Protein AF-A0A415VCC9-F1 (afdb_monomer_lite)

pLDDT: mean 84.18, std 12.03, range [46.06, 96.38]

Structure (mmCIF, N/CA/C/O backbone):
data_AF-A0A415VCC9-F1
#
_entry.id   AF-A0A415VCC9-F1
#
loop_
_atom_site.group_PDB
_atom_site.id
_atom_site.type_symbol
_atom_site.label_atom_id
_atom_site.label_alt_id
_atom_site.label_comp_id
_atom_site.label_asym_id
_atom_site.label_entity_id
_atom_site.label_seq_id
_atom_site.pdbx_PDB_ins_code
_atom_site.Cartn_x
_atom_site.Cartn_y
_atom_site.Cartn_z
_atom_site.occupancy
_atom_site.B_iso_or_equiv
_atom_site.auth_seq_id
_atom_site.auth_comp_id
_atom_site.auth_asym_id
_atom_site.auth_atom_id
_atom_site.pdbx_PDB_model_num
ATOM 1 N N . MET A 1 1 ? -19.297 11.182 6.842 1.00 46.06 1 MET A N 1
ATOM 2 C CA . MET A 1 1 ? -20.118 10.136 6.180 1.00 46.06 1 MET A CA 1
ATOM 3 C C . MET A 1 1 ? -20.064 8.935 7.108 1.00 46.06 1 MET A C 1
ATOM 5 O O . MET A 1 1 ? -18.963 8.496 7.401 1.00 46.06 1 MET A O 1
ATOM 9 N N . CYS A 1 2 ? -21.180 8.506 7.704 1.00 52.75 2 CYS A N 1
ATOM 10 C CA . CYS A 1 2 ? -21.134 7.482 8.755 1.00 52.75 2 CYS A CA 1
ATOM 11 C C . CYS A 1 2 ? -20.747 6.127 8.152 1.00 52.75 2 CYS A C 1
ATOM 13 O O . CYS A 1 2 ? -21.477 5.595 7.321 1.00 52.75 2 CYS A O 1
ATOM 15 N N . ILE A 1 3 ? -19.596 5.601 8.564 1.00 63.69 3 ILE A N 1
ATOM 16 C CA . ILE A 1 3 ? -19.131 4.252 8.235 1.00 63.69 3 ILE A CA 1
ATOM 17 C C . ILE A 1 3 ? -20.192 3.249 8.716 1.00 63.69 3 ILE A C 1
ATOM 19 O O . ILE A 1 3 ? -20.536 3.230 9.898 1.00 63.69 3 ILE A O 1
ATOM 23 N N . ASP A 1 4 ? -20.764 2.471 7.792 1.00 68.00 4 ASP A N 1
ATOM 24 C CA . ASP A 1 4 ? -21.825 1.502 8.086 1.00 68.00 4 ASP A CA 1
ATOM 25 C C . ASP A 1 4 ? -21.261 0.111 8.449 1.00 68.00 4 ASP A C 1
ATOM 27 O O . ASP A 1 4 ? -20.078 -0.179 8.270 1.00 68.00 4 ASP A O 1
ATOM 31 N N . LYS A 1 5 ? -22.111 -0.794 8.952 1.00 72.62 5 LYS A N 1
ATOM 32 C CA . LYS A 1 5 ? -21.709 -2.182 9.265 1.00 72.62 5 LYS A CA 1
ATOM 33 C C . LYS A 1 5 ? -21.180 -2.960 8.049 1.00 72.62 5 LYS A C 1
ATOM 35 O O . LYS A 1 5 ? -20.400 -3.893 8.223 1.00 72.62 5 LYS A O 1
ATOM 40 N N . SER A 1 6 ? -21.599 -2.601 6.839 1.00 83.38 6 SER A N 1
ATOM 41 C CA . SER A 1 6 ? -21.141 -3.209 5.587 1.00 83.38 6 SER A CA 1
ATOM 42 C C . SER A 1 6 ? -19.690 -2.830 5.258 1.00 83.38 6 SER A C 1
ATOM 44 O O . SER A 1 6 ? -18.960 -3.668 4.732 1.00 83.38 6 SER A O 1
ATOM 46 N N . TYR A 1 7 ? -19.223 -1.639 5.657 1.00 86.12 7 TYR A N 1
ATOM 47 C CA . TYR A 1 7 ? -17.809 -1.260 5.555 1.00 86.12 7 TYR A CA 1
ATOM 48 C C . TYR A 1 7 ? -16.917 -2.234 6.330 1.00 86.12 7 TYR A C 1
ATOM 50 O O . TYR A 1 7 ? -15.986 -2.801 5.768 1.00 86.12 7 TYR A O 1
ATOM 58 N N . PHE A 1 8 ? -17.220 -2.490 7.604 1.00 88.38 8 PHE A N 1
ATOM 59 C CA . PHE A 1 8 ? -16.400 -3.389 8.420 1.00 88.38 8 PHE A CA 1
ATOM 60 C C . PHE A 1 8 ? -16.411 -4.836 7.908 1.00 88.38 8 PHE A C 1
ATOM 62 O O . PHE A 1 8 ? -15.403 -5.527 8.026 1.00 88.38 8 PHE A O 1
ATOM 69 N N . LEU A 1 9 ? -17.515 -5.293 7.306 1.00 90.31 9 LEU A N 1
ATOM 70 C CA . LEU A 1 9 ? -17.570 -6.602 6.646 1.00 90.31 9 LEU A CA 1
ATOM 71 C C . LEU A 1 9 ? -16.623 -6.663 5.441 1.00 90.31 9 LEU A C 1
ATOM 73 O O . LEU A 1 9 ? -15.781 -7.555 5.379 1.00 90.31 9 LEU A O 1
ATOM 77 N N . LYS A 1 10 ? -16.692 -5.676 4.542 1.00 91.94 10 LYS A N 1
ATOM 78 C CA . LYS A 1 10 ? -15.800 -5.598 3.375 1.00 91.94 10 LYS A CA 1
ATOM 79 C C . LYS A 1 10 ? -14.336 -5.431 3.771 1.00 91.94 10 LYS A C 1
ATOM 81 O O . LYS A 1 10 ? -13.465 -6.039 3.163 1.00 91.94 10 LYS A O 1
ATOM 86 N N . ALA A 1 11 ? -14.056 -4.644 4.809 1.00 91.81 11 ALA A N 1
ATOM 87 C CA . ALA A 1 11 ? -12.705 -4.485 5.332 1.00 91.81 11 ALA A CA 1
ATOM 88 C C . ALA A 1 11 ? -12.130 -5.833 5.795 1.00 91.81 11 ALA A C 1
ATOM 90 O O . ALA A 1 11 ? -11.004 -6.161 5.441 1.00 91.81 11 ALA A O 1
ATOM 91 N N . ARG A 1 12 ? -12.906 -6.655 6.518 1.00 93.12 12 ARG A N 1
ATOM 92 C CA . ARG A 1 12 ? -12.469 -8.003 6.924 1.00 93.12 12 ARG A CA 1
ATOM 93 C C . ARG A 1 12 ? -12.152 -8.903 5.736 1.00 93.12 12 ARG A C 1
ATOM 95 O O . ARG A 1 12 ? -11.126 -9.578 5.751 1.00 93.12 12 ARG A O 1
ATOM 102 N N . GLU A 1 13 ? -13.025 -8.920 4.730 1.00 94.75 13 GLU A N 1
ATOM 103 C CA . GLU A 1 13 ? -12.813 -9.698 3.503 1.00 94.75 13 GLU A CA 1
ATOM 104 C C . GLU A 1 13 ? -11.513 -9.277 2.814 1.00 94.75 13 GLU A C 1
ATOM 106 O O . GLU A 1 13 ? -10.659 -10.116 2.538 1.00 94.75 13 GLU A O 1
ATOM 111 N N . LEU A 1 14 ? -11.314 -7.971 2.662 1.00 94.06 14 LEU A N 1
ATOM 112 C CA . LEU A 1 14 ? -10.135 -7.404 2.028 1.00 94.06 14 LEU A CA 1
ATOM 113 C C . LEU A 1 14 ? -8.850 -7.735 2.801 1.00 94.06 14 LEU A C 1
ATOM 115 O O . LEU A 1 14 ? -7.912 -8.288 2.242 1.00 94.06 14 LEU A O 1
ATOM 119 N N . PHE A 1 15 ? -8.798 -7.478 4.109 1.00 93.50 15 PHE A N 1
ATOM 120 C CA . PHE A 1 15 ? -7.620 -7.803 4.924 1.00 93.50 15 PHE A CA 1
ATOM 121 C C . PHE A 1 15 ? -7.269 -9.297 4.874 1.00 93.50 15 PHE A C 1
ATOM 123 O O . PHE A 1 15 ? -6.089 -9.654 4.819 1.00 93.50 15 PHE A O 1
ATOM 130 N N . LYS A 1 16 ? -8.281 -10.170 4.822 1.00 93.88 16 LYS A N 1
ATOM 131 C CA . LYS A 1 16 ? -8.092 -11.613 4.656 1.00 93.88 16 LYS A CA 1
ATOM 132 C C . LYS A 1 16 ? -7.460 -11.963 3.304 1.00 93.88 16 LYS A C 1
ATOM 134 O O . LYS A 1 16 ? -6.578 -12.818 3.269 1.00 93.88 16 LYS A O 1
ATOM 139 N N . GLU A 1 17 ? -7.862 -11.315 2.211 1.00 93.19 17 GLU A N 1
ATOM 140 C CA . GLU A 1 17 ? -7.250 -11.507 0.884 1.00 93.19 17 GLU A CA 1
ATOM 141 C C . GLU A 1 17 ? -5.771 -11.101 0.857 1.00 93.19 17 GLU A C 1
ATOM 143 O O . GLU A 1 17 ? -4.955 -11.766 0.220 1.00 93.19 17 GLU A O 1
ATOM 148 N N . TYR A 1 18 ? -5.405 -10.065 1.615 1.00 91.88 18 TYR A N 1
ATOM 149 C CA . TYR A 1 18 ? -4.015 -9.632 1.795 1.00 91.88 18 TYR A CA 1
ATOM 150 C C . TYR A 1 18 ? -3.235 -10.466 2.833 1.00 91.88 18 TYR A C 1
ATOM 152 O O . TYR A 1 18 ? -2.076 -10.162 3.120 1.00 91.88 18 TYR A O 1
ATOM 160 N N . GLY A 1 19 ? -3.838 -11.525 3.385 1.00 91.06 19 GLY A N 1
ATOM 161 C CA . GLY A 1 19 ? -3.177 -12.476 4.283 1.00 91.06 19 GLY A CA 1
ATOM 162 C C . GLY A 1 19 ? -3.065 -12.029 5.741 1.00 91.06 19 GLY A C 1
ATOM 163 O O . GLY A 1 19 ? -2.278 -12.604 6.492 1.00 91.06 19 GLY A O 1
ATOM 164 N N . TYR A 1 20 ? -3.832 -11.024 6.162 1.00 93.69 20 TYR A N 1
ATOM 165 C CA . TYR A 1 20 ? -3.868 -10.603 7.559 1.00 93.69 20 TYR A CA 1
ATOM 166 C C . TYR A 1 20 ? -4.769 -11.517 8.395 1.00 93.69 20 TYR A C 1
ATOM 168 O O . TYR A 1 20 ? -5.747 -12.089 7.912 1.00 93.69 20 TYR A O 1
ATOM 176 N N . THR A 1 21 ? -4.467 -11.594 9.690 1.00 94.25 21 THR A N 1
ATOM 177 C CA . THR A 1 21 ? -5.294 -12.272 10.693 1.00 94.25 21 THR A CA 1
ATOM 178 C C . THR A 1 21 ? -6.022 -11.240 11.550 1.00 94.25 21 THR A C 1
ATOM 180 O O . THR A 1 21 ? -5.387 -10.347 12.106 1.00 94.25 21 THR A O 1
ATOM 183 N N . GLU A 1 22 ? -7.346 -11.345 11.675 1.00 94.19 22 GLU A N 1
ATOM 184 C CA . GLU A 1 22 ? -8.122 -10.485 12.581 1.00 94.19 22 GLU A CA 1
ATOM 185 C C . GLU A 1 22 ? -7.794 -10.824 14.043 1.00 94.19 22 GLU A C 1
ATOM 187 O O . GLU A 1 22 ? -7.796 -11.988 14.447 1.00 94.19 22 GLU A O 1
ATOM 192 N N . LEU A 1 23 ? -7.503 -9.793 14.833 1.00 93.06 23 LEU A N 1
ATOM 193 C CA . LEU A 1 23 ? -7.309 -9.880 16.273 1.00 93.06 23 LEU A CA 1
ATOM 194 C C . LEU A 1 23 ? -8.611 -9.506 16.978 1.00 93.06 23 LEU A C 1
ATOM 196 O O . LEU A 1 23 ? -9.278 -8.539 16.610 1.00 93.06 23 LEU A O 1
ATOM 200 N N . ASN A 1 24 ? -8.943 -10.238 18.039 1.00 89.62 24 ASN A N 1
ATOM 201 C CA . ASN A 1 24 ? -10.097 -9.902 18.864 1.00 89.62 24 ASN A CA 1
ATOM 202 C C . ASN A 1 24 ? -9.837 -8.590 19.610 1.00 89.62 24 ASN A C 1
ATOM 204 O O . ASN A 1 24 ? -8.881 -8.485 20.380 1.00 89.62 24 ASN A O 1
ATOM 208 N N . THR A 1 25 ? -10.709 -7.607 19.409 1.00 86.94 25 THR A N 1
ATOM 209 C CA . THR A 1 25 ? -10.708 -6.345 20.150 1.00 86.94 25 THR A CA 1
ATOM 210 C C . THR A 1 25 ? -11.903 -6.305 21.099 1.00 86.94 25 THR A C 1
ATOM 212 O O . THR A 1 25 ? -12.903 -6.996 20.915 1.00 86.94 25 THR A O 1
ATOM 215 N N . GLN A 1 26 ? -11.810 -5.474 22.135 1.00 86.56 26 GLN A N 1
ATOM 216 C CA . GLN A 1 26 ? -12.919 -5.210 23.058 1.00 86.56 26 GLN A CA 1
ATOM 217 C C . GLN A 1 26 ? -13.911 -4.153 22.532 1.00 86.56 26 GLN A C 1
ATOM 219 O O . GLN A 1 26 ? -14.790 -3.720 23.275 1.00 86.56 26 GLN A O 1
ATOM 224 N N . TYR A 1 27 ? -13.748 -3.706 21.281 1.00 85.81 27 TYR A N 1
ATOM 225 C CA . TYR A 1 27 ? -14.458 -2.568 20.704 1.00 85.81 27 TYR A CA 1
ATOM 226 C C . TYR A 1 27 ? -15.092 -2.946 19.362 1.00 85.81 27 TYR A C 1
ATOM 228 O O . TYR A 1 27 ? -14.396 -3.358 18.440 1.00 85.81 27 TYR A O 1
ATOM 236 N N . ASP A 1 28 ? -16.402 -2.740 19.219 1.00 82.62 28 ASP A N 1
ATOM 237 C CA . ASP A 1 28 ? -17.127 -3.051 17.975 1.00 82.62 28 ASP A CA 1
ATOM 238 C C . ASP A 1 28 ? -16.883 -2.024 16.851 1.00 82.62 28 ASP A C 1
ATOM 240 O O . ASP A 1 28 ? -17.180 -2.286 15.685 1.00 82.62 28 ASP A O 1
ATOM 244 N N . ASP A 1 29 ? -16.371 -0.839 17.190 1.00 85.62 29 ASP A N 1
ATOM 245 C CA . ASP A 1 29 ? -16.131 0.284 16.276 1.00 85.62 29 ASP A CA 1
ATOM 246 C C . ASP A 1 29 ? -14.671 0.393 15.798 1.00 85.62 29 ASP A C 1
ATOM 248 O O . ASP A 1 29 ? -14.324 1.343 15.079 1.00 85.62 29 ASP A O 1
ATOM 252 N N . CYS A 1 30 ? -13.837 -0.580 16.184 1.00 8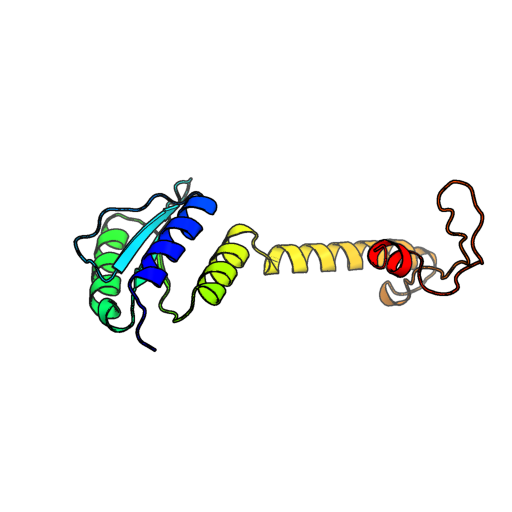8.19 30 CYS A N 1
ATOM 253 C CA . CYS A 1 30 ? -12.425 -0.663 15.842 1.00 88.19 30 CYS A CA 1
ATOM 254 C C . CYS A 1 30 ? -11.990 -2.119 15.616 1.00 88.19 30 CYS A C 1
ATOM 256 O O . CYS A 1 30 ? -12.052 -2.954 16.521 1.00 88.19 30 CYS A O 1
ATOM 258 N N . LEU A 1 31 ? -11.504 -2.412 14.411 1.00 91.25 31 LEU A N 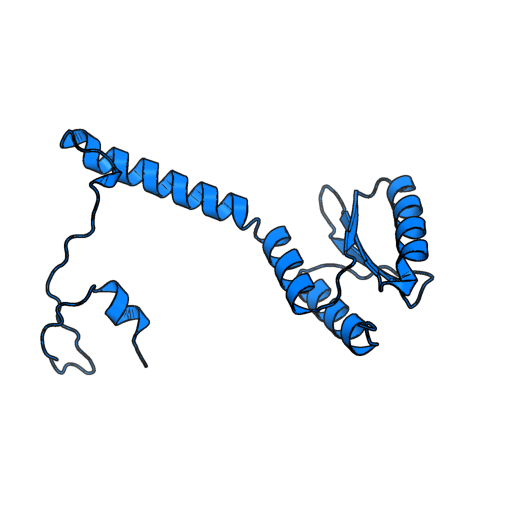1
ATOM 259 C CA . LEU A 1 31 ? -10.940 -3.711 14.050 1.00 91.25 31 LEU A CA 1
ATOM 260 C C . LEU A 1 31 ? -9.418 -3.663 14.127 1.00 91.25 31 LEU A C 1
ATOM 262 O O . LEU A 1 31 ? -8.814 -2.643 13.797 1.00 91.25 31 LEU A O 1
ATOM 266 N N . ALA A 1 32 ? -8.802 -4.778 14.506 1.00 93.75 32 ALA A N 1
ATOM 267 C CA . ALA A 1 32 ? -7.356 -4.936 14.514 1.00 93.75 32 ALA A CA 1
ATOM 268 C C . ALA A 1 32 ? -6.956 -6.123 13.637 1.00 93.75 32 ALA A C 1
ATOM 270 O O . ALA A 1 32 ? -7.527 -7.205 13.751 1.00 93.75 32 ALA A O 1
ATOM 271 N N . PHE A 1 33 ? -5.959 -5.928 12.782 1.00 94.56 33 PHE A N 1
ATOM 272 C CA . PHE A 1 33 ? -5.461 -6.942 11.862 1.00 94.56 33 PHE A CA 1
ATOM 273 C C . PHE A 1 33 ? -3.952 -7.086 12.009 1.00 94.56 33 PHE A C 1
ATOM 275 O O . PHE A 1 33 ? -3.224 -6.100 11.959 1.00 94.56 33 PHE A O 1
ATOM 282 N N . LEU A 1 34 ? -3.474 -8.314 12.168 1.00 93.50 34 LEU A N 1
ATOM 283 C CA . LEU A 1 34 ? -2.059 -8.642 12.260 1.00 93.50 34 LEU A CA 1
ATOM 284 C C . LEU A 1 34 ? -1.558 -9.186 10.924 1.00 93.50 34 LEU A C 1
ATOM 286 O O . LEU A 1 34 ? -2.095 -10.171 10.415 1.00 93.50 34 LEU A O 1
ATOM 290 N N . LEU A 1 35 ? -0.486 -8.591 10.406 1.00 89.62 35 LEU A N 1
ATOM 291 C CA . LEU A 1 35 ? 0.346 -9.218 9.385 1.00 89.62 35 LEU A CA 1
ATOM 292 C C . LEU A 1 35 ? 1.550 -9.867 10.066 1.00 89.62 35 LEU A C 1
ATOM 294 O O . LEU A 1 35 ? 2.427 -9.166 10.582 1.00 89.62 35 LEU A O 1
ATOM 298 N N . ASP A 1 36 ? 1.563 -11.198 10.083 1.00 80.50 36 ASP A N 1
ATOM 299 C CA . ASP A 1 36 ? 2.635 -11.982 10.693 1.00 80.50 36 ASP A CA 1
ATOM 300 C C . ASP A 1 36 ? 3.882 -12.024 9.791 1.00 80.50 36 ASP A C 1
ATOM 302 O O . ASP A 1 36 ? 3.799 -12.032 8.559 1.00 80.50 36 ASP A O 1
ATOM 306 N N . GLY A 1 37 ? 5.062 -12.009 10.405 1.00 75.50 37 GLY A N 1
ATOM 307 C CA . GLY A 1 37 ? 6.349 -11.934 9.722 1.00 75.50 37 GLY A CA 1
ATOM 308 C C . GLY A 1 37 ? 7.496 -11.597 10.674 1.00 75.50 37 GLY A C 1
ATOM 309 O O . GLY A 1 37 ? 7.324 -11.521 11.884 1.00 75.50 37 GLY A O 1
ATOM 310 N N . MET A 1 38 ? 8.690 -11.343 10.125 1.00 70.25 38 MET A N 1
ATOM 311 C CA . MET A 1 38 ? 9.884 -10.985 10.921 1.00 70.25 38 MET A CA 1
ATOM 312 C C . MET A 1 38 ? 9.698 -9.715 11.773 1.00 70.25 38 MET A C 1
ATOM 314 O O . MET A 1 38 ? 10.384 -9.548 12.775 1.00 70.25 38 MET A O 1
ATOM 318 N N . TYR A 1 39 ? 8.793 -8.825 11.357 1.00 70.56 39 TYR A N 1
ATOM 319 C CA . TYR A 1 39 ? 8.413 -7.612 12.078 1.00 70.56 39 TYR A CA 1
ATOM 320 C C . TYR A 1 39 ? 6.888 -7.494 12.053 1.00 70.56 39 TYR A C 1
ATOM 322 O O . TYR A 1 39 ? 6.345 -6.994 11.061 1.00 70.56 39 TYR A O 1
ATOM 330 N N . PRO A 1 40 ? 6.195 -7.992 13.088 1.00 81.12 40 PRO A N 1
ATOM 331 C CA . PRO A 1 40 ? 4.746 -8.036 13.085 1.00 81.12 40 PRO A CA 1
ATOM 332 C C . PRO A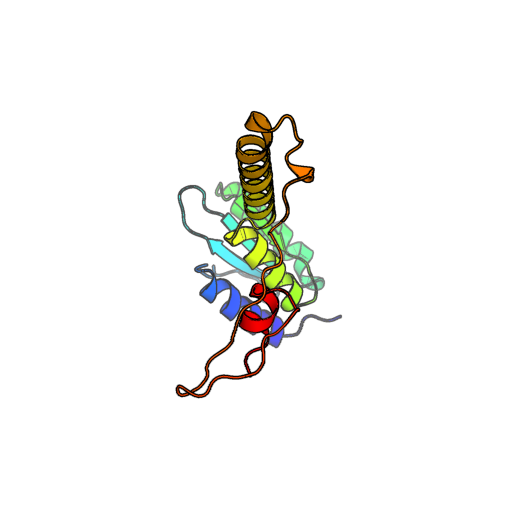 1 40 ? 4.166 -6.620 13.131 1.00 81.12 40 PRO A C 1
ATOM 334 O O . PRO A 1 40 ? 4.592 -5.762 13.912 1.00 81.12 40 PRO A O 1
ATOM 337 N N . CYS A 1 41 ? 3.187 -6.377 12.264 1.00 88.81 41 CYS A N 1
ATOM 338 C CA . CYS A 1 41 ? 2.507 -5.094 12.150 1.00 88.81 41 CYS A CA 1
ATOM 339 C C . CYS A 1 41 ? 1.023 -5.278 12.442 1.00 88.81 41 CYS A C 1
ATOM 341 O O . CYS A 1 41 ? 0.359 -6.090 11.797 1.00 88.81 41 CYS A O 1
ATOM 343 N N . VAL A 1 42 ? 0.512 -4.492 13.387 1.00 93.62 42 VAL A N 1
ATOM 344 C CA . VAL A 1 42 ? -0.912 -4.397 13.693 1.00 93.62 42 VAL A CA 1
ATOM 345 C C . VAL A 1 42 ? -1.495 -3.181 12.983 1.00 93.62 42 VAL A C 1
ATOM 347 O O . VAL A 1 42 ? -1.042 -2.047 13.154 1.00 93.62 42 VAL A O 1
ATOM 350 N N . GLU A 1 43 ? -2.517 -3.420 12.179 1.00 93.12 43 GLU A N 1
ATOM 351 C CA . GLU A 1 43 ? -3.272 -2.396 11.475 1.00 93.12 43 GLU A CA 1
ATOM 352 C C . GLU A 1 43 ? -4.656 -2.253 12.091 1.00 93.12 43 GLU A C 1
ATOM 354 O O . GLU A 1 43 ? -5.417 -3.213 12.191 1.00 93.12 43 GLU A O 1
ATOM 359 N N . LEU A 1 44 ? -4.957 -1.040 12.543 1.00 93.31 44 LEU A N 1
ATOM 360 C CA . LEU A 1 44 ? -6.203 -0.691 13.202 1.00 93.31 44 LEU A CA 1
ATOM 361 C C . LEU A 1 44 ? -7.104 0.052 12.221 1.00 93.31 44 LEU A C 1
ATOM 363 O O . LEU A 1 44 ? -6.705 1.079 11.667 1.00 93.31 44 LEU A O 1
ATOM 367 N N . ILE A 1 45 ? -8.322 -0.450 12.038 1.00 90.50 45 ILE A N 1
ATOM 368 C CA . ILE A 1 45 ? -9.359 0.175 11.218 1.00 90.50 45 ILE A CA 1
ATOM 369 C C . ILE A 1 45 ? -10.440 0.704 12.143 1.00 90.50 45 ILE A C 1
ATOM 371 O O . ILE A 1 45 ? -11.146 -0.076 12.780 1.00 90.50 45 ILE A O 1
ATOM 375 N N . SER A 1 46 ? -10.599 2.022 12.187 1.00 87.19 46 SER A N 1
ATOM 376 C CA . SER A 1 46 ? -11.591 2.669 13.042 1.00 87.19 46 SER A CA 1
ATOM 377 C C . SER A 1 46 ? -12.499 3.596 12.258 1.00 87.19 46 SER A C 1
ATOM 379 O O . SER A 1 46 ? -12.075 4.272 11.321 1.00 87.19 46 SER A O 1
ATOM 381 N N . SER A 1 47 ? -13.748 3.676 12.705 1.00 78.31 47 SER A N 1
ATOM 382 C CA . SER A 1 47 ? -14.642 4.757 12.293 1.00 78.31 47 SER A CA 1
ATOM 383 C C . SER A 1 47 ? -14.257 6.092 12.947 1.00 78.31 47 SER A C 1
ATOM 385 O O . SER A 1 47 ? -13.496 6.105 13.914 1.00 78.31 47 SER A O 1
ATOM 387 N N . GLU A 1 48 ? -14.808 7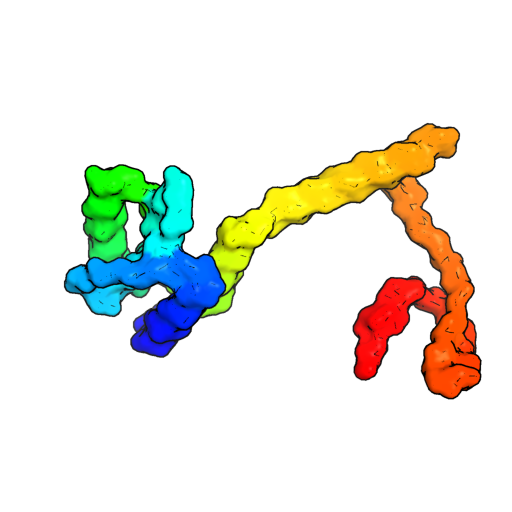.216 12.471 1.00 75.62 48 GLU A N 1
ATOM 388 C CA . GLU A 1 48 ? -14.607 8.541 13.097 1.00 75.62 48 GLU A CA 1
ATOM 389 C C . GLU A 1 48 ? -14.971 8.538 14.596 1.00 75.62 48 GLU A C 1
ATOM 391 O O . GLU A 1 48 ? -14.300 9.170 15.405 1.00 75.62 48 GLU A O 1
ATOM 396 N N . SER A 1 49 ? -15.994 7.777 15.003 1.00 76.50 49 SER A N 1
ATOM 397 C CA . SER A 1 49 ? -16.375 7.635 16.416 1.00 76.50 49 SER A CA 1
ATOM 398 C C . SER A 1 49 ? -15.421 6.758 17.237 1.00 76.50 49 SER A C 1
ATOM 400 O O . SER A 1 49 ? -15.376 6.902 18.457 1.00 76.50 49 SER A O 1
ATOM 402 N N . GLY A 1 50 ? -14.653 5.884 16.581 1.00 80.44 50 GLY A N 1
ATOM 403 C CA . GLY A 1 50 ? -13.749 4.918 17.211 1.00 80.44 50 GLY A CA 1
ATOM 404 C C . GLY A 1 50 ? -12.310 5.406 17.382 1.00 80.44 50 GLY A C 1
ATOM 405 O O . GLY A 1 50 ? -11.466 4.641 17.844 1.00 80.44 50 GLY A O 1
ATOM 406 N N . GLU A 1 51 ? -12.000 6.662 17.043 1.00 84.94 51 GLU A N 1
ATOM 407 C CA . GLU A 1 51 ? -10.635 7.212 17.095 1.00 84.94 51 GLU A CA 1
ATOM 408 C C . GLU A 1 51 ? -9.988 7.054 18.483 1.00 84.94 51 GLU A C 1
ATOM 410 O O . GLU A 1 51 ? -8.841 6.624 18.607 1.00 84.94 51 GLU A O 1
ATOM 415 N N . LYS A 1 52 ? -10.748 7.314 19.556 1.00 88.69 52 LYS A N 1
ATOM 416 C CA . LYS A 1 52 ? -10.259 7.145 20.936 1.00 88.69 52 LYS A CA 1
ATOM 417 C C . LYS A 1 52 ? -9.938 5.685 21.265 1.00 88.69 52 LYS A C 1
ATOM 419 O O . LYS A 1 52 ? -8.947 5.420 21.944 1.00 88.69 52 LYS A O 1
ATOM 424 N N . HIS A 1 53 ? -10.758 4.748 20.791 1.00 90.56 53 HIS A N 1
ATOM 425 C CA . HIS A 1 53 ? -10.526 3.317 20.981 1.00 90.56 53 HIS A CA 1
ATOM 426 C C . HIS A 1 53 ? -9.314 2.840 20.171 1.00 90.56 53 HIS A C 1
ATOM 428 O O . HIS A 1 53 ? -8.496 2.081 20.689 1.00 90.56 53 HIS A O 1
ATOM 434 N N . ALA A 1 54 ? -9.143 3.337 18.942 1.00 90.56 54 ALA A N 1
ATOM 435 C CA . ALA A 1 54 ? -7.981 3.053 18.105 1.00 90.56 54 ALA A CA 1
ATOM 436 C C . ALA A 1 54 ? -6.672 3.544 18.737 1.00 90.56 54 ALA A C 1
ATOM 438 O O . ALA A 1 54 ? -5.693 2.801 18.776 1.00 90.56 54 ALA A O 1
ATOM 439 N N . GLU A 1 55 ? -6.646 4.759 19.289 1.00 92.38 55 GLU A N 1
ATOM 440 C CA . GLU A 1 55 ? -5.463 5.271 19.992 1.00 92.38 55 GLU A CA 1
ATOM 441 C C . GLU A 1 55 ? -5.170 4.498 21.290 1.00 92.38 55 GLU A C 1
ATOM 443 O O . GLU A 1 55 ? -4.000 4.255 21.595 1.00 92.38 55 GLU A O 1
ATOM 448 N N . SER A 1 56 ? -6.199 4.038 22.016 1.00 93.06 56 SER A N 1
ATOM 449 C CA . SER A 1 56 ? -6.013 3.134 23.162 1.00 93.06 56 SER A CA 1
ATOM 450 C C . SER A 1 56 ? -5.354 1.824 22.728 1.00 93.06 56 SER A C 1
ATOM 452 O O . SER A 1 56 ? -4.285 1.488 23.229 1.00 93.06 56 SER A O 1
ATOM 454 N N . LEU A 1 57 ? -5.927 1.132 21.737 1.00 93.50 57 LEU A N 1
ATOM 455 C CA . LEU A 1 57 ? -5.378 -0.127 21.223 1.00 93.50 57 LEU A CA 1
ATOM 456 C C . LEU A 1 57 ? -3.959 0.049 20.680 1.00 93.50 57 LEU A C 1
ATOM 458 O O . LEU A 1 57 ? -3.101 -0.808 20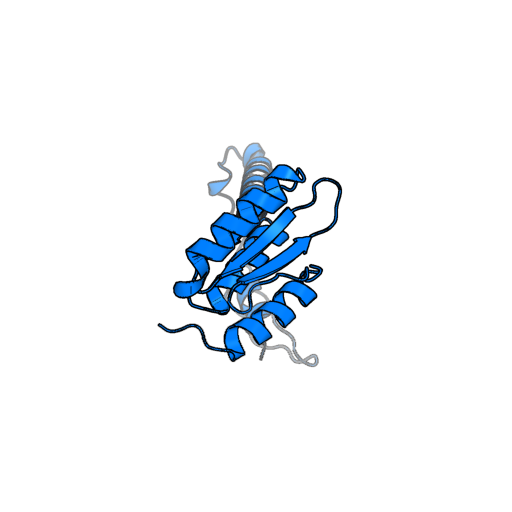.865 1.00 93.50 57 LEU A O 1
ATOM 462 N N . LYS A 1 58 ? -3.676 1.175 20.025 1.00 94.62 58 LYS A N 1
ATOM 463 C CA . LYS A 1 58 ? -2.333 1.486 19.534 1.00 94.62 58 LYS A CA 1
ATOM 464 C C . LYS A 1 58 ? -1.316 1.601 20.653 1.00 94.62 58 LYS A C 1
ATOM 466 O O . LYS A 1 58 ? -0.171 1.208 20.448 1.00 94.62 58 LYS A O 1
ATOM 471 N N . LYS A 1 59 ? -1.698 2.149 21.805 1.00 94.31 59 LYS A N 1
ATOM 472 C CA . LYS A 1 59 ? -0.829 2.164 22.979 1.00 94.31 59 LYS A CA 1
ATOM 473 C C . LYS A 1 59 ? -0.597 0.740 23.485 1.00 94.31 59 LYS A C 1
ATOM 475 O O . LYS A 1 59 ? 0.560 0.357 23.627 1.00 94.31 59 LYS A O 1
ATOM 480 N N . ASP A 1 60 ? -1.664 -0.039 23.640 1.00 93.69 60 ASP A N 1
ATOM 481 C CA . ASP A 1 60 ? -1.600 -1.412 24.154 1.00 93.69 60 ASP A CA 1
ATOM 482 C C . ASP A 1 60 ? -0.697 -2.300 23.277 1.00 93.69 60 ASP A C 1
ATOM 484 O O . ASP A 1 60 ? 0.240 -2.931 23.763 1.00 93.69 60 ASP A O 1
ATOM 488 N N . TYR A 1 61 ? -0.885 -2.278 21.954 1.00 93.31 61 TYR A N 1
ATOM 489 C CA . TYR A 1 61 ? -0.061 -3.059 21.027 1.00 93.31 61 TYR A CA 1
ATOM 490 C C . TYR A 1 61 ? 1.389 -2.566 20.940 1.00 93.31 61 TYR A C 1
ATOM 492 O O . TYR A 1 61 ? 2.299 -3.377 20.777 1.00 93.31 61 TYR A O 1
ATOM 500 N N . LYS A 1 62 ? 1.641 -1.260 21.093 1.00 91.94 62 LYS A N 1
ATOM 501 C CA . LYS A 1 62 ? 3.015 -0.738 21.170 1.00 91.94 62 LYS A CA 1
ATOM 502 C C . LYS A 1 62 ? 3.741 -1.191 22.433 1.00 91.94 62 LYS A C 1
ATOM 504 O O . LYS A 1 62 ? 4.938 -1.444 22.370 1.00 91.94 62 LYS A O 1
ATOM 509 N N . GLU A 1 63 ? 3.044 -1.290 23.564 1.00 94.25 63 GLU A N 1
ATOM 510 C CA . GLU A 1 63 ? 3.616 -1.833 24.805 1.00 94.25 63 GLU A CA 1
ATOM 511 C C . GLU A 1 63 ? 3.990 -3.318 24.661 1.00 94.25 63 GLU A C 1
ATOM 513 O O . GLU A 1 63 ? 4.905 -3.792 25.330 1.00 94.25 63 GLU A O 1
ATOM 518 N N . MET A 1 64 ? 3.344 -4.027 23.731 1.00 90.44 64 MET A N 1
ATOM 519 C CA . MET A 1 64 ? 3.658 -5.406 23.344 1.00 90.44 64 MET A CA 1
ATOM 520 C C . MET A 1 64 ? 4.691 -5.508 22.200 1.00 90.44 64 MET A C 1
ATOM 522 O O . MET A 1 64 ? 4.841 -6.578 21.617 1.00 90.44 64 MET A O 1
ATOM 526 N N . ASP A 1 65 ? 5.397 -4.416 21.885 1.00 88.38 65 ASP A N 1
ATOM 527 C CA . ASP A 1 65 ? 6.448 -4.319 20.855 1.00 88.38 65 ASP A CA 1
ATOM 528 C C . ASP A 1 65 ? 5.971 -4.534 19.403 1.00 88.38 65 ASP A C 1
ATOM 530 O O . ASP A 1 65 ? 6.758 -4.822 18.499 1.00 88.38 65 ASP A O 1
ATOM 534 N N . TYR A 1 66 ? 4.675 -4.342 19.136 1.00 90.25 66 TYR A N 1
ATOM 535 C CA . TYR A 1 66 ? 4.165 -4.331 17.765 1.00 90.25 66 TYR A CA 1
ATOM 536 C C . TYR A 1 66 ? 4.365 -2.969 17.096 1.00 90.25 66 TYR A C 1
ATOM 538 O O . TYR A 1 66 ? 4.133 -1.902 17.679 1.00 90.25 66 TYR A O 1
ATOM 546 N N . ALA A 1 67 ? 4.689 -2.996 15.802 1.00 90.81 67 ALA A N 1
ATOM 547 C CA . ALA A 1 67 ? 4.496 -1.828 14.954 1.00 90.81 67 ALA A CA 1
ATOM 548 C C . ALA A 1 67 ? 2.991 -1.624 14.741 1.00 90.81 67 ALA A C 1
ATOM 550 O O . ALA A 1 67 ? 2.298 -2.555 14.345 1.00 90.81 67 ALA A O 1
ATOM 551 N N . VAL A 1 68 ? 2.480 -0.413 14.982 1.00 92.88 68 VAL A N 1
ATOM 552 C CA . VAL A 1 68 ? 1.042 -0.131 14.859 1.00 92.88 68 VAL A CA 1
ATOM 553 C C . VAL A 1 68 ? 0.775 0.998 13.879 1.00 92.88 68 VAL A C 1
ATOM 555 O O . VAL A 1 68 ? 1.394 2.065 13.969 1.00 92.88 68 VAL A O 1
ATOM 558 N N . LYS A 1 69 ? -0.199 0.792 12.992 1.00 91.19 69 LYS A N 1
ATOM 559 C CA . LYS A 1 69 ? -0.759 1.825 12.116 1.00 91.19 69 LYS A CA 1
ATOM 560 C C . LYS A 1 69 ? -2.260 1.935 12.324 1.00 91.19 69 LYS A C 1
ATOM 562 O O . LYS A 1 69 ? -2.937 0.928 12.476 1.00 91.19 69 LYS A O 1
ATOM 567 N N . ILE A 1 70 ? -2.765 3.164 12.306 1.00 90.81 70 ILE A N 1
ATOM 568 C CA . ILE A 1 70 ? -4.202 3.439 12.297 1.00 90.81 70 ILE A CA 1
ATOM 569 C C . ILE A 1 70 ? -4.561 3.930 10.904 1.00 90.81 70 ILE A C 1
ATOM 571 O O . ILE A 1 70 ? -3.915 4.842 10.382 1.00 90.81 70 ILE A O 1
ATOM 575 N N . PHE A 1 71 ? -5.589 3.330 10.322 1.00 87.69 71 PHE A N 1
ATOM 576 C CA . PHE A 1 71 ? -6.201 3.788 9.091 1.00 87.69 71 PHE A CA 1
ATOM 577 C C . PHE A 1 71 ? -7.598 4.320 9.405 1.00 87.69 71 PHE A C 1
ATOM 579 O O . PHE A 1 71 ? -8.539 3.572 9.674 1.00 87.69 71 PHE A O 1
ATOM 586 N N . SER A 1 72 ? -7.704 5.644 9.387 1.00 76.62 72 SER A N 1
ATOM 587 C CA . SER A 1 72 ? -8.922 6.402 9.647 1.00 76.62 72 SER A CA 1
ATOM 588 C C . SER A 1 72 ? -9.351 7.091 8.350 1.00 76.62 72 SER A C 1
ATOM 590 O O . SER A 1 72 ? -9.007 8.247 8.126 1.00 76.62 72 SER A O 1
ATOM 592 N N . ASN A 1 73 ? -10.030 6.372 7.458 1.00 67.88 73 ASN A N 1
ATOM 593 C CA . ASN A 1 73 ? -10.579 6.928 6.217 1.00 67.88 73 ASN A CA 1
ATOM 594 C C . ASN A 1 73 ? -11.970 6.355 5.934 1.00 67.88 73 ASN A C 1
ATOM 596 O O . ASN A 1 73 ? -12.417 5.412 6.586 1.00 67.88 73 ASN A O 1
ATOM 600 N N . SER A 1 74 ? -12.673 6.976 4.987 1.00 69.50 74 SER A N 1
ATOM 601 C CA . SER A 1 74 ? -14.134 6.913 4.884 1.00 69.50 74 SER A CA 1
ATOM 602 C C . SER A 1 74 ? -14.670 5.954 3.814 1.00 69.50 74 SER A C 1
ATOM 604 O O . SER A 1 74 ? -15.877 5.709 3.802 1.00 69.50 74 SER A O 1
ATOM 606 N N . SER A 1 75 ? -13.825 5.382 2.942 1.00 86.38 75 SER A N 1
ATOM 607 C CA . SER A 1 75 ? -14.269 4.476 1.867 1.00 86.38 75 SER A CA 1
ATOM 608 C C . SER A 1 75 ? -13.439 3.192 1.740 1.00 86.38 75 SER A C 1
ATOM 610 O O . SER A 1 75 ? -12.252 3.158 2.064 1.00 86.38 75 SER A O 1
ATOM 612 N N . ILE A 1 76 ? -14.076 2.124 1.243 1.00 89.56 76 ILE A N 1
ATOM 613 C CA . ILE A 1 76 ? -13.411 0.838 0.966 1.00 89.56 76 ILE A CA 1
ATOM 614 C C . ILE A 1 76 ? -12.375 0.973 -0.154 1.00 89.56 76 ILE A C 1
ATOM 616 O O . ILE A 1 76 ? -11.293 0.407 -0.038 1.00 89.56 76 ILE A O 1
ATOM 620 N N . ASP A 1 77 ? -12.646 1.778 -1.181 1.00 90.19 77 ASP A N 1
ATOM 621 C CA . ASP A 1 77 ? -11.717 1.984 -2.300 1.00 90.19 77 ASP A CA 1
ATOM 622 C C . ASP A 1 77 ? -10.389 2.608 -1.840 1.00 90.19 77 ASP A C 1
ATOM 624 O O . ASP A 1 77 ? -9.313 2.299 -2.356 1.00 90.19 77 ASP A O 1
ATOM 628 N N . GLU A 1 78 ? -10.439 3.513 -0.860 1.00 90.50 78 GLU A N 1
ATOM 629 C CA . GLU A 1 78 ? -9.234 4.087 -0.256 1.00 90.50 78 GLU A CA 1
ATOM 630 C C . GLU A 1 78 ? -8.473 3.063 0.582 1.00 90.50 78 GLU A C 1
ATOM 632 O O . GLU A 1 78 ? -7.239 3.055 0.552 1.00 90.50 78 GLU A O 1
ATOM 637 N N . LEU A 1 79 ? -9.191 2.196 1.302 1.00 90.50 79 LEU A N 1
ATOM 638 C CA . LEU A 1 79 ? -8.590 1.114 2.075 1.00 90.50 79 LEU A CA 1
ATOM 639 C C . LEU A 1 79 ? -7.869 0.115 1.162 1.00 90.50 79 LEU A C 1
ATOM 641 O O . LEU A 1 79 ? -6.718 -0.236 1.422 1.00 90.50 79 LEU A O 1
ATOM 645 N N . GLU A 1 80 ? -8.498 -0.279 0.057 1.00 92.19 80 GLU A N 1
ATOM 646 C CA . GLU A 1 80 ? -7.892 -1.154 -0.946 1.00 92.19 80 GLU A CA 1
ATOM 647 C C . GLU A 1 80 ? -6.653 -0.523 -1.569 1.00 92.19 80 GLU A C 1
ATOM 649 O O . GLU A 1 80 ? -5.592 -1.147 -1.595 1.00 92.19 80 GLU A O 1
ATOM 654 N N . LYS A 1 81 ? -6.726 0.744 -1.995 1.00 92.00 81 LYS A N 1
ATOM 655 C CA . LYS A 1 81 ? -5.550 1.458 -2.517 1.00 92.00 81 LYS A CA 1
ATOM 656 C C . LYS A 1 81 ? -4.418 1.498 -1.502 1.00 92.00 81 LYS A C 1
ATOM 658 O O . LYS A 1 81 ? -3.250 1.397 -1.882 1.00 92.00 81 LYS A O 1
ATOM 663 N N . TYR A 1 82 ? -4.733 1.691 -0.227 1.00 90.81 82 TYR A N 1
ATOM 664 C CA . TYR A 1 82 ? -3.740 1.707 0.835 1.00 90.81 82 TYR A CA 1
ATOM 665 C C . TYR A 1 82 ? -3.063 0.335 0.994 1.00 90.81 82 TYR A C 1
ATOM 667 O O . TYR A 1 82 ? -1.830 0.270 0.935 1.00 90.81 82 TYR A O 1
ATOM 675 N N . LEU A 1 83 ? -3.844 -0.746 1.092 1.00 90.81 83 LEU A N 1
ATOM 676 C CA . LEU A 1 83 ? -3.327 -2.114 1.196 1.00 90.81 83 LEU A CA 1
ATOM 677 C C . LEU A 1 83 ? -2.502 -2.499 -0.035 1.00 90.81 83 LEU A C 1
ATOM 679 O O . LEU A 1 83 ? -1.360 -2.938 0.105 1.00 90.81 83 LEU A O 1
ATOM 683 N N . PHE A 1 84 ? -3.012 -2.230 -1.237 1.00 92.69 84 PHE A N 1
ATOM 684 C CA . PHE A 1 84 ? -2.320 -2.488 -2.498 1.00 92.69 84 PHE A CA 1
ATOM 685 C C . PHE A 1 84 ? -0.958 -1.785 -2.552 1.00 92.69 84 PHE A C 1
ATOM 687 O O . PHE A 1 84 ? 0.076 -2.399 -2.830 1.00 92.69 84 PHE A O 1
ATOM 694 N N . ASN A 1 85 ? -0.925 -0.487 -2.232 1.00 90.31 85 ASN A N 1
ATOM 695 C CA . ASN A 1 85 ? 0.313 0.289 -2.236 1.00 90.31 85 ASN A CA 1
ATOM 696 C C . ASN A 1 85 ? 1.314 -0.192 -1.180 1.00 90.31 85 ASN A C 1
ATOM 698 O O . ASN A 1 85 ? 2.522 -0.169 -1.439 1.00 90.31 85 ASN A O 1
ATOM 702 N N . GLY A 1 86 ? 0.828 -0.604 -0.006 1.00 86.50 86 GLY A N 1
ATOM 703 C CA . GLY A 1 86 ? 1.649 -1.149 1.072 1.00 86.50 86 GLY A CA 1
ATOM 704 C C . GLY A 1 86 ? 2.266 -2.495 0.702 1.00 86.50 86 GLY A C 1
ATOM 705 O O . GLY A 1 86 ? 3.481 -2.667 0.822 1.00 86.50 86 GLY A O 1
ATOM 706 N N . PHE A 1 87 ? 1.443 -3.407 0.187 1.00 88.31 87 PHE A N 1
ATOM 707 C CA . PHE A 1 87 ? 1.833 -4.766 -0.170 1.00 88.31 87 PHE A CA 1
ATOM 708 C C . PHE A 1 87 ? 2.798 -4.792 -1.362 1.00 88.31 87 PHE A C 1
ATOM 710 O O . PHE A 1 87 ? 3.914 -5.303 -1.259 1.00 88.31 87 PHE A O 1
ATOM 717 N N . PHE A 1 88 ? 2.421 -4.163 -2.480 1.00 88.56 88 PHE A N 1
ATOM 718 C CA . PHE A 1 88 ? 3.225 -4.173 -3.707 1.00 88.56 88 PHE A CA 1
ATOM 719 C C . PHE A 1 88 ? 4.350 -3.135 -3.718 1.00 88.56 88 PHE A C 1
ATOM 721 O O . PHE A 1 88 ? 5.182 -3.133 -4.627 1.00 88.56 88 PHE A O 1
ATOM 728 N N . LYS A 1 89 ? 4.398 -2.236 -2.724 1.00 89.19 89 LYS A N 1
ATOM 729 C CA . LYS A 1 89 ? 5.381 -1.142 -2.642 1.00 89.19 89 LYS A CA 1
ATOM 730 C C . LYS A 1 89 ? 5.461 -0.358 -3.957 1.00 89.19 89 LYS A C 1
ATOM 732 O O . LYS A 1 89 ? 6.551 -0.045 -4.440 1.00 89.19 89 LYS A O 1
ATOM 737 N N . VAL A 1 90 ? 4.299 -0.025 -4.523 1.00 91.75 90 VAL A N 1
ATOM 738 C CA . VAL A 1 90 ? 4.123 0.494 -5.895 1.00 91.75 90 VAL A CA 1
ATOM 739 C C . VAL A 1 90 ? 5.083 1.639 -6.222 1.00 91.75 90 VAL A C 1
ATOM 741 O O . VAL A 1 90 ? 5.741 1.620 -7.256 1.00 91.75 90 VAL A O 1
ATOM 744 N N . LYS A 1 91 ? 5.260 2.609 -5.316 1.00 91.50 91 LYS A N 1
ATOM 745 C CA . LYS A 1 91 ? 6.203 3.726 -5.520 1.00 91.50 91 LYS A CA 1
ATOM 746 C C . LYS A 1 91 ? 7.648 3.260 -5.723 1.00 91.50 91 LYS A C 1
ATOM 748 O O . LYS A 1 91 ? 8.354 3.792 -6.578 1.00 91.50 91 LYS A O 1
ATOM 753 N N . ALA A 1 92 ? 8.098 2.285 -4.934 1.00 91.75 92 ALA A N 1
ATOM 754 C CA . ALA A 1 92 ? 9.446 1.739 -5.041 1.00 91.75 92 ALA A CA 1
ATOM 755 C C . ALA A 1 92 ? 9.604 0.897 -6.313 1.00 91.75 92 ALA A C 1
ATOM 757 O O . ALA A 1 92 ? 10.626 1.014 -6.990 1.00 91.75 92 ALA A O 1
ATOM 758 N N . ALA A 1 93 ? 8.584 0.104 -6.658 1.00 93.56 93 ALA A N 1
ATOM 759 C CA . ALA A 1 93 ? 8.544 -0.660 -7.900 1.00 93.56 93 ALA A CA 1
ATOM 760 C C . ALA A 1 93 ? 8.617 0.264 -9.126 1.00 93.56 93 ALA A C 1
ATOM 762 O O . ALA A 1 93 ? 9.518 0.107 -9.946 1.00 93.56 93 ALA A O 1
ATOM 763 N N . ASN A 1 94 ? 7.769 1.294 -9.189 1.00 94.19 94 ASN A N 1
ATOM 764 C CA . ASN A 1 94 ? 7.762 2.277 -10.273 1.00 94.19 94 ASN A CA 1
ATOM 765 C C . ASN A 1 94 ? 9.116 2.978 -10.402 1.00 94.19 94 ASN A C 1
ATOM 767 O O . ASN A 1 94 ? 9.680 3.021 -11.489 1.00 94.19 94 ASN A O 1
ATOM 771 N N . ARG A 1 95 ? 9.700 3.445 -9.288 1.00 96.06 95 ARG A N 1
ATOM 772 C CA . ARG A 1 95 ? 11.030 4.075 -9.304 1.00 96.06 95 ARG A CA 1
ATOM 773 C C . ARG A 1 95 ? 12.109 3.132 -9.839 1.00 96.06 95 ARG A C 1
ATOM 775 O O . ARG A 1 95 ? 12.983 3.565 -10.584 1.00 96.06 95 ARG A O 1
ATOM 782 N N . ARG A 1 96 ? 12.071 1.855 -9.447 1.00 95.75 96 ARG A N 1
ATOM 783 C CA . ARG A 1 96 ? 13.007 0.839 -9.939 1.00 95.75 96 ARG A CA 1
ATOM 784 C C . ARG A 1 96 ? 12.839 0.613 -11.441 1.00 95.75 96 ARG A C 1
ATOM 786 O O . ARG A 1 96 ? 13.846 0.557 -12.135 1.00 95.75 96 ARG A O 1
ATOM 793 N N . ILE A 1 97 ? 11.601 0.496 -11.920 1.00 94.88 97 ILE A N 1
ATOM 794 C CA . ILE A 1 97 ? 11.289 0.299 -13.341 1.00 94.88 97 ILE A CA 1
ATOM 795 C C . ILE A 1 97 ? 11.780 1.494 -14.163 1.00 94.88 97 ILE A C 1
ATOM 797 O O . ILE A 1 97 ? 12.506 1.290 -15.132 1.00 94.88 97 ILE A O 1
ATOM 801 N N . SER A 1 98 ? 11.475 2.726 -13.743 1.00 94.56 98 SER A N 1
ATOM 802 C CA . SER A 1 98 ? 11.957 3.939 -14.418 1.00 94.56 98 SER A CA 1
ATOM 803 C C . SER A 1 98 ? 13.482 3.979 -14.486 1.00 94.56 98 SER A C 1
ATOM 805 O O . SER A 1 98 ? 14.040 4.191 -15.556 1.00 94.56 98 SER A O 1
ATOM 807 N N . ARG A 1 99 ? 14.165 3.680 -13.373 1.00 96.38 99 ARG A N 1
ATOM 808 C CA . ARG A 1 99 ? 15.632 3.645 -13.348 1.00 96.38 99 ARG A CA 1
ATOM 809 C C . ARG A 1 99 ? 16.200 2.583 -14.291 1.00 96.38 99 ARG A C 1
ATOM 811 O O . ARG A 1 99 ? 17.147 2.860 -15.013 1.00 96.38 99 ARG A O 1
ATOM 818 N N . MET A 1 100 ? 15.623 1.380 -14.302 1.00 95.69 100 MET A N 1
ATOM 819 C CA . MET A 1 100 ? 16.039 0.316 -15.221 1.00 95.69 100 MET A CA 1
ATOM 820 C C . MET A 1 100 ? 15.868 0.732 -16.683 1.00 95.69 100 MET A C 1
ATOM 822 O O . MET A 1 100 ? 16.734 0.438 -17.503 1.00 95.69 100 MET A O 1
ATOM 826 N N . TYR A 1 101 ? 14.771 1.422 -17.004 1.00 94.62 101 TYR A N 1
ATOM 827 C CA . TYR A 1 101 ? 14.538 1.948 -18.343 1.00 94.62 101 TYR A CA 1
ATOM 828 C C . TYR A 1 101 ? 15.592 2.996 -18.723 1.00 94.62 101 TYR A C 1
ATOM 830 O O . TYR A 1 101 ? 16.219 2.867 -19.767 1.00 94.62 101 TYR A O 1
ATOM 838 N N . GLU A 1 102 ? 15.856 3.976 -17.855 1.00 94.31 102 GLU A N 1
ATOM 839 C CA . GLU A 1 102 ? 16.882 5.007 -18.076 1.00 94.31 102 GLU A CA 1
ATOM 840 C C . GLU A 1 102 ? 18.291 4.417 -18.244 1.00 94.31 102 GLU A C 1
ATOM 842 O O . GLU A 1 102 ? 19.041 4.825 -19.134 1.00 94.31 102 GLU A O 1
ATOM 847 N N . GLU A 1 103 ? 18.659 3.445 -17.404 1.00 95.94 103 GLU A N 1
ATOM 848 C CA . GLU A 1 103 ? 19.937 2.728 -17.483 1.00 95.94 103 GLU A CA 1
ATOM 849 C C . GLU A 1 103 ? 20.059 1.977 -18.818 1.00 95.94 103 GLU A C 1
ATOM 851 O O . GLU A 1 103 ? 21.097 2.047 -19.484 1.00 95.94 103 GLU A O 1
ATOM 856 N N . TYR A 1 104 ? 18.987 1.299 -19.234 1.00 95.56 104 TYR A N 1
ATOM 857 C CA . TYR A 1 104 ? 18.929 0.571 -20.495 1.00 95.56 104 TYR A CA 1
ATOM 858 C C . TYR A 1 104 ? 19.065 1.504 -21.702 1.00 95.56 104 TYR A C 1
ATOM 860 O O . TYR A 1 104 ? 19.977 1.322 -22.512 1.00 95.56 104 TYR A O 1
ATOM 868 N N . THR A 1 105 ? 18.211 2.526 -21.815 1.00 95.75 105 THR A N 1
ATOM 869 C CA . THR A 1 105 ? 18.215 3.433 -22.973 1.00 95.75 105 THR A CA 1
ATOM 870 C C . THR A 1 105 ? 19.533 4.190 -23.082 1.00 95.75 105 THR A C 1
ATOM 872 O O . THR A 1 105 ? 20.093 4.306 -24.173 1.00 95.75 105 THR A O 1
ATOM 875 N N . SER A 1 106 ? 20.104 4.615 -21.952 1.00 94.81 106 SER A N 1
ATOM 876 C CA . SER A 1 106 ? 21.427 5.244 -21.909 1.00 94.81 106 SER A CA 1
ATOM 877 C C . SER A 1 106 ? 22.529 4.294 -22.376 1.00 94.81 106 SER A C 1
ATOM 879 O O . SER A 1 106 ? 23.411 4.699 -23.134 1.00 94.81 106 SER A O 1
ATOM 881 N N . SER A 1 107 ? 22.487 3.021 -21.968 1.00 95.69 107 SER A N 1
ATOM 882 C CA . SER A 1 107 ? 23.451 2.012 -22.418 1.00 95.69 107 SER A CA 1
ATOM 883 C C . SER A 1 107 ? 23.359 1.750 -23.922 1.00 95.69 107 SER A C 1
ATOM 885 O O . SER A 1 107 ? 24.393 1.581 -24.566 1.00 95.69 107 SER A O 1
ATOM 887 N N . VAL A 1 108 ? 22.147 1.716 -24.484 1.00 94.50 108 VAL A N 1
ATOM 888 C CA . VAL A 1 108 ? 21.928 1.511 -25.924 1.00 94.50 108 VAL A CA 1
ATOM 889 C C . VAL A 1 108 ? 22.367 2.726 -26.740 1.00 94.50 108 VAL A C 1
ATOM 891 O O . VAL A 1 108 ? 22.959 2.551 -27.799 1.00 94.50 108 VAL A O 1
ATOM 894 N N . MET A 1 109 ? 22.122 3.947 -26.256 1.00 94.31 109 MET A N 1
ATOM 895 C CA . MET A 1 109 ? 22.405 5.182 -27.002 1.00 94.31 109 MET A CA 1
ATOM 896 C C . MET A 1 109 ? 23.850 5.674 -26.884 1.00 94.31 109 MET A C 1
ATOM 898 O O . MET A 1 109 ? 24.358 6.334 -27.795 1.00 94.31 109 MET A O 1
ATOM 902 N N . LYS A 1 110 ? 24.555 5.298 -25.811 1.00 94.50 110 LYS A N 1
ATOM 903 C CA . LYS A 1 110 ? 25.944 5.706 -25.556 1.00 94.50 110 LYS A CA 1
ATOM 904 C C . LYS A 1 110 ? 26.916 5.422 -26.718 1.00 94.50 110 LYS A C 1
ATOM 906 O O . LYS A 1 110 ? 27.680 6.331 -27.044 1.00 94.50 110 LYS A O 1
ATOM 911 N N . PRO A 1 111 ? 26.919 4.244 -27.378 1.00 95.56 111 PRO A N 1
ATOM 912 C CA . PRO A 1 111 ? 27.775 3.985 -28.542 1.00 95.56 111 PRO A CA 1
ATOM 913 C C . PRO A 1 111 ? 27.529 4.930 -29.724 1.00 95.56 111 PRO A C 1
ATOM 915 O O . PRO A 1 111 ? 28.427 5.143 -30.533 1.00 95.56 111 PRO A O 1
ATOM 918 N N . TYR A 1 112 ? 26.332 5.512 -29.812 1.00 92.75 112 TYR A N 1
ATOM 919 C CA . TYR A 1 112 ? 25.932 6.434 -30.873 1.00 92.75 112 TYR A CA 1
ATOM 920 C C . TYR A 1 112 ? 26.171 7.907 -30.510 1.00 92.75 112 TYR A C 1
ATOM 922 O O . TYR A 1 112 ? 25.810 8.787 -31.287 1.00 92.75 112 TYR A O 1
ATOM 930 N N . GLY A 1 113 ? 26.748 8.194 -29.335 1.00 92.62 113 GLY A N 1
ATOM 931 C CA . GLY A 1 113 ? 26.945 9.564 -28.848 1.00 92.62 113 GLY A CA 1
ATOM 932 C C . GLY A 1 113 ? 25.637 10.309 -28.553 1.00 92.62 113 GLY A C 1
ATOM 933 O O . GLY A 1 113 ? 25.637 11.537 -28.509 1.00 92.62 113 GLY A O 1
ATOM 934 N N . LYS A 1 114 ? 24.533 9.574 -28.378 1.00 92.31 114 LYS A N 1
ATOM 935 C CA . LYS A 1 114 ? 23.190 10.101 -28.112 1.00 92.31 114 LYS A CA 1
ATOM 936 C C . LYS A 1 114 ? 22.810 9.957 -26.640 1.00 92.31 114 LYS A C 1
ATOM 938 O O . LYS A 1 114 ? 23.423 9.180 -25.904 1.00 92.31 114 LYS A O 1
ATOM 943 N N . GLN A 1 115 ? 21.795 10.701 -26.210 1.00 90.69 115 GLN A N 1
ATOM 944 C CA . GLN A 1 115 ? 21.231 10.575 -24.867 1.00 90.69 115 GLN A CA 1
ATOM 945 C C . GLN A 1 115 ? 20.204 9.440 -24.823 1.00 90.69 115 GLN A C 1
ATOM 947 O O . GLN A 1 115 ? 19.590 9.103 -25.831 1.00 90.69 115 GLN A O 1
ATOM 952 N N . GLY A 1 116 ? 19.980 8.854 -23.643 1.00 87.25 116 GLY A N 1
ATOM 953 C CA . GLY A 1 116 ? 18.944 7.827 -23.467 1.00 87.25 116 GLY A CA 1
ATOM 954 C C . GLY A 1 116 ? 17.532 8.332 -23.795 1.00 87.25 116 GLY A C 1
ATOM 955 O O . GLY A 1 116 ? 16.691 7.546 -24.213 1.00 87.25 116 GLY A O 1
ATOM 956 N N . SER A 1 117 ? 17.286 9.642 -23.679 1.00 89.00 117 SER A N 1
ATOM 957 C 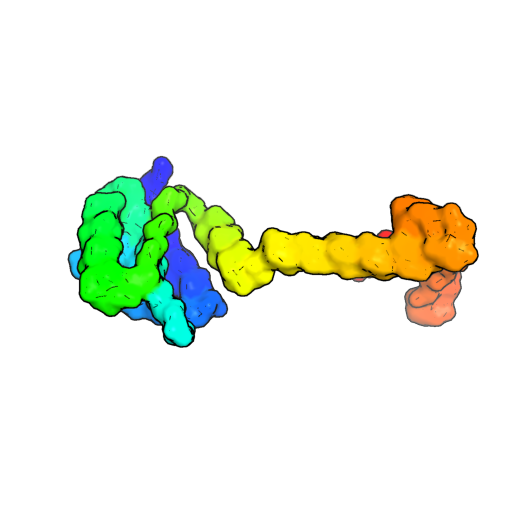CA . SER A 1 117 ? 16.039 10.292 -24.106 1.00 89.00 117 SER A CA 1
ATOM 958 C C . SER A 1 117 ? 15.797 10.240 -25.614 1.00 89.00 117 SER A C 1
ATOM 960 O O . SER A 1 117 ? 14.659 10.383 -26.037 1.00 89.00 117 SER A O 1
ATOM 962 N N . ASP A 1 118 ? 16.848 10.036 -26.414 1.00 88.50 118 ASP A N 1
ATOM 963 C CA . ASP A 1 118 ? 16.748 9.907 -27.871 1.00 88.50 118 ASP A CA 1
ATOM 964 C C . ASP A 1 118 ? 16.363 8.474 -28.287 1.00 88.50 118 ASP A C 1
ATOM 966 O O . ASP A 1 118 ? 16.287 8.169 -29.479 1.00 88.50 118 ASP A O 1
ATOM 970 N N . TYR A 1 119 ? 16.187 7.570 -27.314 1.00 87.75 119 TYR A N 1
ATOM 971 C CA . TYR A 1 119 ? 15.702 6.218 -27.545 1.00 87.75 119 TYR A CA 1
ATOM 972 C C . TYR A 1 119 ? 14.200 6.220 -27.793 1.00 87.75 119 TYR A C 1
ATOM 974 O O . TYR A 1 119 ? 13.405 6.529 -26.907 1.00 87.75 119 TYR A O 1
ATOM 982 N N . GLU A 1 120 ? 13.834 5.790 -28.992 1.00 84.00 120 GLU A N 1
ATOM 983 C CA . GLU A 1 120 ? 12.462 5.607 -29.432 1.00 84.00 120 GLU A CA 1
ATOM 984 C C . GLU A 1 120 ? 12.355 4.267 -30.165 1.00 84.00 120 GLU A C 1
ATOM 986 O O . GLU A 1 120 ? 13.299 3.824 -30.831 1.00 84.00 120 GLU A O 1
ATOM 991 N N . TYR A 1 121 ? 11.210 3.601 -30.023 1.00 78.94 121 TYR A N 1
ATOM 992 C CA . TYR A 1 121 ? 10.912 2.432 -30.837 1.00 78.94 121 TYR A CA 1
ATOM 993 C C . TYR A 1 121 ? 10.715 2.868 -32.286 1.00 78.94 121 TYR A C 1
ATOM 995 O O . TYR A 1 121 ? 10.024 3.842 -32.564 1.00 78.94 121 TYR A O 1
ATOM 1003 N N . ILE A 1 122 ? 11.318 2.134 -33.219 1.00 78.25 122 ILE A N 1
ATOM 1004 C CA . ILE A 1 122 ? 11.100 2.389 -34.640 1.00 78.25 122 ILE A CA 1
ATOM 1005 C C . ILE A 1 122 ? 9.668 1.976 -34.963 1.00 78.25 122 ILE A C 1
ATOM 1007 O O . ILE A 1 122 ? 9.316 0.805 -34.806 1.00 78.25 122 ILE A O 1
ATOM 1011 N N . ASP A 1 123 ? 8.872 2.930 -35.431 1.00 72.81 123 ASP A N 1
ATOM 1012 C CA . ASP A 1 123 ? 7.566 2.631 -35.994 1.00 72.81 123 ASP A CA 1
ATOM 1013 C C . ASP A 1 123 ? 7.759 1.887 -37.320 1.00 72.81 123 ASP A C 1
ATOM 1015 O O . ASP A 1 123 ? 8.323 2.410 -38.286 1.00 72.81 123 ASP A O 1
ATOM 1019 N N . VAL A 1 124 ? 7.376 0.613 -37.330 1.00 72.38 124 VAL A N 1
ATOM 1020 C CA . VAL A 1 124 ? 7.506 -0.272 -38.485 1.00 72.38 124 VAL A CA 1
ATOM 1021 C C . VAL A 1 124 ? 6.129 -0.746 -38.897 1.00 72.38 124 VAL A C 1
ATOM 1023 O O . VAL A 1 124 ? 5.317 -1.147 -38.067 1.00 72.38 124 VAL A O 1
ATOM 1026 N N . SER A 1 125 ? 5.874 -0.749 -40.202 1.00 78.06 125 SER A N 1
ATOM 1027 C CA . SER A 1 125 ? 4.648 -1.325 -40.742 1.00 78.06 125 SER A CA 1
ATOM 1028 C C . SER A 1 125 ? 4.577 -2.817 -40.406 1.00 78.06 125 SER A C 1
ATOM 1030 O O . SER A 1 125 ? 5.529 -3.560 -40.651 1.00 78.06 125 SER A O 1
ATOM 1032 N N . TYR A 1 126 ? 3.439 -3.261 -39.875 1.00 74.19 126 TYR A N 1
ATOM 1033 C CA . TYR A 1 126 ? 3.158 -4.672 -39.601 1.00 74.19 126 TYR A CA 1
ATOM 1034 C C . TYR A 1 126 ? 1.812 -5.091 -40.190 1.00 74.19 126 TYR A C 1
ATOM 1036 O O . TYR A 1 126 ? 0.937 -4.277 -40.495 1.00 74.19 126 TYR A O 1
ATOM 1044 N N . THR A 1 127 ? 1.656 -6.402 -40.341 1.00 74.88 127 THR A N 1
ATOM 1045 C CA . THR A 1 127 ? 0.423 -7.048 -40.791 1.00 74.88 127 THR A CA 1
ATOM 1046 C C . THR A 1 127 ? -0.174 -7.825 -39.623 1.00 74.88 127 THR A C 1
ATOM 1048 O O . THR A 1 127 ? 0.552 -8.528 -38.922 1.00 74.88 127 THR A O 1
ATOM 1051 N N . VAL A 1 128 ? -1.485 -7.702 -39.414 1.00 73.31 128 VAL A N 1
ATOM 1052 C CA . VAL A 1 128 ? -2.226 -8.507 -38.434 1.00 73.31 128 VAL A CA 1
ATOM 1053 C C . VAL A 1 128 ? -2.985 -9.592 -39.191 1.00 73.31 128 VAL A C 1
ATOM 1055 O O . VAL A 1 128 ? -3.769 -9.292 -40.096 1.00 73.31 128 VAL A O 1
ATOM 1058 N N . GLU A 1 129 ? -2.743 -10.851 -38.833 1.00 70.50 129 GLU A N 1
ATOM 1059 C CA . GLU A 1 129 ? -3.450 -12.003 -39.395 1.00 70.50 129 GLU A CA 1
ATOM 1060 C C . GLU A 1 129 ? -4.408 -12.580 -38.347 1.00 70.50 129 GLU A C 1
ATOM 1062 O O . GLU A 1 129 ? -3.995 -12.944 -37.245 1.00 70.50 129 GLU A O 1
ATOM 1067 N N . HIS A 1 130 ? -5.686 -12.702 -38.706 1.00 68.81 130 HIS A N 1
ATOM 1068 C CA . HIS A 1 130 ? -6.681 -13.440 -37.930 1.00 68.81 130 HIS A CA 1
ATOM 1069 C C . HIS A 1 130 ? -7.181 -14.607 -38.779 1.00 68.81 130 HIS A C 1
ATOM 1071 O O . HIS A 1 130 ? -7.587 -14.422 -39.920 1.00 68.81 130 HIS A O 1
ATOM 1077 N N . GLY A 1 131 ? -7.124 -15.831 -38.246 1.00 69.94 131 GLY A N 1
ATOM 1078 C CA . GLY A 1 131 ? -7.659 -17.004 -38.950 1.00 69.94 131 GLY A CA 1
ATOM 1079 C C . GLY A 1 131 ? -6.975 -17.335 -40.286 1.00 69.94 131 GLY A C 1
ATOM 1080 O O . GLY A 1 131 ? -7.604 -17.952 -41.135 1.00 69.94 131 GLY A O 1
ATOM 1081 N N . MET A 1 132 ? -5.701 -16.956 -40.465 1.00 66.25 132 MET A N 1
ATOM 1082 C CA . MET A 1 132 ? -4.930 -17.071 -41.720 1.00 66.25 132 MET A CA 1
ATOM 1083 C C . MET A 1 132 ? -5.408 -16.175 -42.878 1.00 66.25 132 MET A C 1
ATOM 1085 O O . MET A 1 132 ? -4.923 -16.321 -44.001 1.00 66.25 132 MET A O 1
ATOM 1089 N N . GLU A 1 133 ? -6.309 -15.223 -42.627 1.00 63.88 133 GLU A N 1
ATOM 1090 C CA . GLU A 1 133 ? -6.629 -14.164 -43.585 1.00 63.88 133 GLU A CA 1
ATOM 1091 C C . GLU A 1 133 ? -5.744 -12.937 -43.319 1.00 63.88 133 GLU A C 1
ATOM 1093 O O . GLU A 1 133 ? -5.602 -12.472 -42.183 1.00 63.88 133 GLU A O 1
ATOM 1098 N N . LYS A 1 134 ? -5.106 -12.420 -44.377 1.00 56.69 134 LYS A N 1
ATOM 1099 C CA . LYS A 1 134 ? -4.289 -11.203 -44.306 1.00 56.69 134 LYS A CA 1
ATOM 1100 C C . LYS A 1 134 ? -5.186 -9.973 -44.261 1.00 56.69 134 LYS A C 1
ATOM 1102 O O . LYS A 1 134 ? -5.903 -9.706 -45.222 1.00 56.69 134 LYS A O 1
ATOM 1107 N N . THR A 1 135 ? -5.069 -9.192 -43.193 1.00 61.84 135 THR A N 1
ATOM 1108 C CA . THR A 1 135 ? -5.698 -7.868 -43.087 1.00 61.84 135 THR A CA 1
ATOM 1109 C C . THR A 1 135 ? -4.724 -6.774 -43.539 1.00 61.84 135 THR A C 1
ATOM 1111 O O . THR A 1 135 ? -3.511 -6.990 -43.566 1.00 61.84 135 THR A O 1
ATOM 1114 N N . GLU A 1 136 ? -5.236 -5.599 -43.915 1.00 61.28 136 GLU A N 1
ATOM 1115 C CA . GLU A 1 136 ? -4.428 -4.464 -44.385 1.00 61.28 136 GLU A CA 1
ATOM 1116 C C . GLU A 1 136 ? -3.351 -4.025 -43.374 1.00 61.28 136 GLU A C 1
ATOM 1118 O O . GLU A 1 136 ? -3.510 -4.145 -42.156 1.00 61.28 136 GLU A O 1
ATOM 1123 N N . SER A 1 137 ? -2.232 -3.515 -43.900 1.00 58.59 137 SER A N 1
ATOM 1124 C CA . SER A 1 137 ? -1.101 -3.039 -43.097 1.00 58.59 137 SER A CA 1
ATOM 1125 C C . SER A 1 137 ? -1.531 -1.852 -42.234 1.00 58.59 137 SER A C 1
ATOM 1127 O O . SER A 1 137 ? -1.979 -0.835 -42.763 1.00 58.59 137 SER A O 1
ATOM 1129 N N . LYS A 1 138 ? -1.363 -1.958 -40.912 1.00 62.88 138 LYS A N 1
ATOM 1130 C CA . LYS A 1 138 ? -1.646 -0.855 -39.982 1.00 62.88 138 LYS A CA 1
ATOM 1131 C C . LYS A 1 138 ? -0.414 0.044 -39.827 1.00 62.88 138 LYS A C 1
ATOM 1133 O O . LYS A 1 138 ? 0.718 -0.434 -39.875 1.00 62.88 138 LYS A O 1
ATOM 1138 N N . THR A 1 139 ? -0.654 1.343 -39.644 1.00 57.94 139 THR A N 1
ATOM 1139 C CA . THR A 1 139 ? 0.368 2.388 -39.424 1.00 57.94 139 THR A CA 1
ATOM 1140 C C . THR A 1 139 ? 0.340 2.976 -38.007 1.00 57.94 139 THR A C 1
ATOM 1142 O O . THR A 1 139 ? 0.954 4.005 -37.773 1.00 57.94 139 THR A O 1
ATOM 1145 N N . GLY A 1 140 ? -0.432 2.396 -37.081 1.00 64.00 140 GLY A N 1
ATOM 1146 C CA . GLY A 1 140 ? -0.375 2.738 -35.650 1.00 64.00 140 GLY A CA 1
ATOM 1147 C C . GLY A 1 140 ? 0.575 1.796 -34.919 1.00 64.00 140 GLY A C 1
ATOM 1148 O O . GLY A 1 140 ? 0.801 0.699 -35.422 1.00 64.00 140 GLY A O 1
ATOM 1149 N N . GLY A 1 141 ? 1.096 2.166 -33.747 1.00 64.75 141 GLY A N 1
ATOM 1150 C CA . GLY A 1 141 ? 2.097 1.370 -33.033 1.00 64.75 141 GLY A CA 1
ATOM 1151 C C . GLY A 1 141 ? 1.668 -0.088 -32.834 1.00 64.75 141 GLY A C 1
ATOM 1152 O O . GLY A 1 141 ? 0.519 -0.378 -32.504 1.00 64.75 141 GLY A O 1
ATOM 1153 N N . ILE A 1 142 ? 2.590 -1.038 -33.033 1.00 69.50 142 ILE A N 1
ATOM 1154 C CA . ILE A 1 142 ? 2.295 -2.481 -32.894 1.00 69.50 142 ILE A CA 1
ATOM 1155 C C . ILE A 1 142 ? 1.730 -2.833 -31.514 1.00 69.50 142 ILE A C 1
ATOM 1157 O O . ILE A 1 142 ? 0.924 -3.748 -31.377 1.00 69.50 142 ILE A O 1
ATOM 1161 N N . VAL A 1 143 ? 2.140 -2.067 -30.503 1.00 68.00 143 VAL A N 1
ATOM 1162 C CA . VAL A 1 143 ? 1.701 -2.204 -29.118 1.00 68.00 143 VAL A CA 1
ATOM 1163 C C . VAL A 1 143 ? 0.221 -1.845 -28.979 1.00 68.00 143 VAL A C 1
ATOM 1165 O O . VAL A 1 143 ? -0.512 -2.590 -28.337 1.00 68.00 143 VAL A O 1
ATOM 1168 N N . ASP A 1 144 ? -0.237 -0.779 -29.636 1.00 69.00 144 ASP A N 1
ATOM 1169 C CA . ASP A 1 144 ? -1.632 -0.327 -29.569 1.00 69.00 144 ASP A CA 1
ATOM 1170 C C . ASP A 1 144 ? -2.578 -1.397 -30.138 1.00 69.00 144 ASP A C 1
ATOM 1172 O O . ASP A 1 144 ? -3.563 -1.771 -29.507 1.00 69.00 144 ASP A O 1
ATOM 1176 N N . SER A 1 145 ? -2.201 -2.016 -31.264 1.00 68.06 145 SER A N 1
ATOM 1177 C CA . SER A 1 145 ? -2.977 -3.112 -31.866 1.00 68.06 145 SER A CA 1
ATOM 1178 C C . SER A 1 145 ? -3.062 -4.385 -31.014 1.00 68.06 145 SER A C 1
ATOM 1180 O O . SER A 1 145 ? -3.962 -5.188 -31.248 1.00 68.06 145 SER A O 1
ATOM 1182 N N . ILE A 1 146 ? -2.143 -4.610 -30.066 1.00 67.94 146 ILE A N 1
ATOM 1183 C CA . ILE A 1 146 ? -2.207 -5.760 -29.145 1.00 67.94 146 ILE A CA 1
ATOM 1184 C C . ILE A 1 146 ? -3.243 -5.511 -28.043 1.00 67.94 146 ILE A C 1
ATOM 1186 O O . ILE A 1 146 ? -3.939 -6.442 -27.639 1.00 67.94 146 ILE A O 1
ATOM 1190 N N . TYR A 1 147 ? -3.341 -4.274 -27.551 1.00 65.69 147 TYR A N 1
ATOM 1191 C CA . TYR A 1 147 ? -4.261 -3.913 -26.469 1.00 65.69 147 TYR A CA 1
ATOM 1192 C C . TYR A 1 147 ? -5.690 -3.644 -26.954 1.00 65.69 147 TYR A C 1
ATOM 1194 O O . TYR A 1 147 ? -6.625 -3.855 -26.188 1.00 65.69 147 TYR A O 1
ATOM 1202 N N . ASP A 1 148 ? -5.864 -3.255 -28.219 1.00 62.31 148 ASP A N 1
ATOM 1203 C CA . ASP A 1 148 ? -7.168 -2.986 -28.846 1.00 62.31 148 ASP A CA 1
ATOM 1204 C C . ASP A 1 148 ? -7.915 -4.245 -29.331 1.00 62.31 148 ASP A C 1
ATOM 1206 O O . ASP A 1 148 ? -8.860 -4.148 -30.117 1.00 62.31 148 ASP A O 1
ATOM 1210 N N . ASN A 1 149 ? -7.509 -5.444 -28.907 1.00 51.09 149 ASN A N 1
ATOM 1211 C CA . ASN A 1 149 ? -8.168 -6.672 -29.343 1.00 51.09 149 ASN A CA 1
ATOM 1212 C C . ASN A 1 149 ? -9.523 -6.846 -28.607 1.00 51.09 149 ASN A C 1
ATOM 1214 O O . ASN A 1 149 ? -9.510 -6.921 -27.375 1.00 51.09 149 ASN A O 1
ATOM 1218 N N . PRO A 1 150 ? -10.675 -6.888 -29.311 1.00 48.56 150 PRO A N 1
ATOM 1219 C CA . PRO A 1 150 ? -11.982 -7.172 -28.709 1.00 48.56 150 PRO A CA 1
ATOM 1220 C C . PRO A 1 150 ? -12.123 -8.618 -28.210 1.00 48.56 150 PRO A C 1
ATOM 1222 O O . PRO A 1 150 ? -11.420 -9.517 -28.730 1.00 48.56 150 PRO A O 1
#

Radius of gyration: 24.75 Å; chains: 1; bounding box: 50×28×69 Å

Foldseek 3Di:
DWADPVNVVLLVVLLVVLPWDWDDDPDPQKTWTWDDDPAIEIEIEGEPVCPVVLVVVCVVVVVVVHHYDYDYDDDPVVVNVVSCCVSVVVVVVVVVVVVVLLVVLQVVCVVVVDHSVPDDDDQDWDWDDDPNDTDDIDRDRPVVVVVPDD

Sequence (150 aa):
MCIDKSYFLKARELFKEYGYTELNTQYDDCLAFLLDGMYPCVELISSESGEKHAESLKKDYKEMDYAVKIFSNSSIDELEKYLFNGFFKVKAANRRISRMYEEYTSSVMKPYGKQGSDYEYIDVSYTVEHGMEKTESKTGGIVDSIYDNP

Secondary structure (DSSP, 8-state):
-PPPHHHHHHHHHHHHHTT-EEEP-S-TTEEEEEE-SSS-EEEEEE-GGGHHHHHHHHHHHHHTT-EEEEE--S-HHHHHHHHHHHHHTHHHHHHHHHHHHHHHHHHHHGGGT--GGG-------B--EETTEEPPPB-S-HHHHHHT--